Protein AF-A0A382X288-F1 (afdb_monomer_lite)

Structure (mmCIF, N/CA/C/O backbone):
data_AF-A0A382X288-F1
#
_entry.id   AF-A0A382X288-F1
#
loop_
_atom_site.group_PDB
_atom_site.id
_atom_site.type_symbol
_atom_site.label_atom_id
_atom_site.label_alt_id
_atom_site.label_comp_id
_atom_site.label_asym_id
_atom_site.label_entity_id
_atom_site.label_seq_id
_atom_site.pdbx_PDB_ins_code
_atom_site.Cartn_x
_atom_site.Cartn_y
_atom_site.Cartn_z
_atom_site.occupancy
_atom_site.B_iso_or_equiv
_atom_site.auth_seq_id
_atom_site.auth_comp_id
_atom_site.auth_asym_id
_atom_site.auth_atom_id
_atom_site.pdbx_PDB_model_num
ATOM 1 N N . MET A 1 1 ? -26.671 -21.835 18.680 1.00 42.16 1 MET A N 1
ATOM 2 C CA . MET A 1 1 ? -25.552 -22.248 19.553 1.00 42.16 1 MET A CA 1
ATOM 3 C C . MET A 1 1 ? -25.358 -23.748 19.371 1.00 42.16 1 MET A C 1
ATOM 5 O O . MET A 1 1 ? -26.295 -24.490 19.627 1.00 42.16 1 MET A O 1
ATOM 9 N N . LYS A 1 2 ? -24.226 -24.176 18.801 1.00 49.91 2 LYS A N 1
ATOM 10 C CA . LYS A 1 2 ? -23.866 -25.589 18.573 1.00 49.91 2 LYS A CA 1
ATOM 11 C C . LYS A 1 2 ? -22.720 -25.941 19.537 1.00 49.91 2 LYS A C 1
ATOM 13 O O . LYS A 1 2 ? -21.865 -25.075 19.727 1.00 49.91 2 LYS A O 1
ATOM 18 N N . PRO A 1 3 ? -22.694 -27.130 20.161 1.00 57.94 3 PRO A N 1
ATOM 19 C CA . PRO A 1 3 ? -21.664 -27.465 21.137 1.00 57.94 3 PRO A CA 1
ATOM 20 C C . PRO A 1 3 ? -20.317 -27.752 20.460 1.00 57.94 3 PRO A C 1
ATOM 22 O O . PRO A 1 3 ? -20.244 -28.460 19.456 1.00 57.94 3 PRO A O 1
ATOM 25 N N . PHE A 1 4 ? -19.262 -27.175 21.035 1.00 48.25 4 PHE A N 1
ATOM 26 C CA . PHE A 1 4 ? -17.863 -27.400 20.688 1.00 48.25 4 PHE A CA 1
ATOM 27 C C . PHE A 1 4 ? -17.468 -28.861 20.955 1.00 48.25 4 PHE A C 1
ATOM 29 O O . PHE A 1 4 ? -17.723 -29.390 22.037 1.00 48.25 4 PHE A O 1
ATOM 36 N N . SER A 1 5 ? -16.840 -29.509 19.970 1.00 52.38 5 SER A N 1
ATOM 37 C CA . SER A 1 5 ? -16.312 -30.870 20.095 1.00 52.38 5 SER A CA 1
ATOM 38 C C . SER A 1 5 ? -14.993 -30.854 20.866 1.00 52.38 5 SER A C 1
ATOM 40 O O . SER A 1 5 ? -13.996 -30.291 20.417 1.00 52.38 5 SER A O 1
ATOM 42 N N . LEU A 1 6 ? -15.012 -31.495 22.031 1.00 55.97 6 LEU A N 1
ATOM 43 C CA . LEU A 1 6 ? -13.899 -31.709 22.946 1.00 55.97 6 LEU A CA 1
ATOM 44 C C . LEU A 1 6 ? -12.952 -32.773 22.354 1.00 55.97 6 LEU A C 1
ATOM 46 O O . LEU A 1 6 ? -13.118 -33.962 22.596 1.00 55.97 6 LEU A O 1
ATOM 50 N N . SER A 1 7 ? -11.993 -32.365 21.523 1.00 51.78 7 SER A N 1
ATOM 51 C CA . SER A 1 7 ? -10.945 -33.258 21.003 1.00 51.78 7 SER A CA 1
ATOM 52 C C . SER A 1 7 ? -9.570 -32.662 21.277 1.00 51.78 7 SER A C 1
ATOM 54 O O . SER A 1 7 ? -8.870 -32.200 20.381 1.00 51.78 7 SER A O 1
ATOM 56 N N . VAL A 1 8 ? -9.208 -32.663 22.555 1.00 50.38 8 VAL A N 1
ATOM 57 C CA . VAL A 1 8 ? -7.856 -32.432 23.067 1.00 50.38 8 VAL A CA 1
ATOM 58 C C . VAL A 1 8 ? -7.539 -33.632 23.972 1.00 50.38 8 VAL A C 1
ATOM 60 O O . VAL A 1 8 ? -8.404 -34.044 24.740 1.00 50.38 8 VAL A O 1
ATOM 63 N N . CYS A 1 9 ? -6.318 -34.175 23.855 1.00 47.41 9 CYS A N 1
ATOM 64 C CA . CYS A 1 9 ? -5.654 -35.136 24.766 1.00 47.41 9 CYS A CA 1
ATOM 65 C C . CYS A 1 9 ? -5.641 -36.660 24.482 1.00 47.41 9 CYS A C 1
ATOM 67 O O . CYS A 1 9 ? -5.832 -37.416 25.427 1.00 47.41 9 CYS A O 1
ATOM 69 N N . LEU A 1 10 ? -5.264 -37.181 23.299 1.00 51.19 10 LEU A N 1
ATOM 70 C CA . LEU A 1 10 ? -4.876 -38.619 23.266 1.00 51.19 10 LEU A CA 1
ATOM 71 C C . LEU A 1 10 ? -3.741 -39.072 22.330 1.00 51.19 10 LEU A C 1
ATOM 73 O O . LEU A 1 10 ? -3.741 -40.217 21.901 1.00 51.19 10 LEU A O 1
ATOM 77 N N . PHE A 1 11 ? -2.718 -38.258 22.056 1.00 46.22 11 PHE A N 1
ATOM 78 C CA . PHE A 1 11 ? -1.564 -38.745 21.265 1.00 46.22 11 PHE A CA 1
ATOM 79 C C . PHE A 1 11 ? -0.177 -38.480 21.874 1.00 46.22 11 PHE A C 1
ATOM 81 O O . PHE A 1 11 ? 0.802 -38.399 21.143 1.00 46.22 11 PHE A O 1
ATOM 88 N N . LEU A 1 12 ? -0.052 -38.378 23.205 1.00 53.22 12 LEU A N 1
ATOM 89 C CA . LEU A 1 12 ? 1.242 -38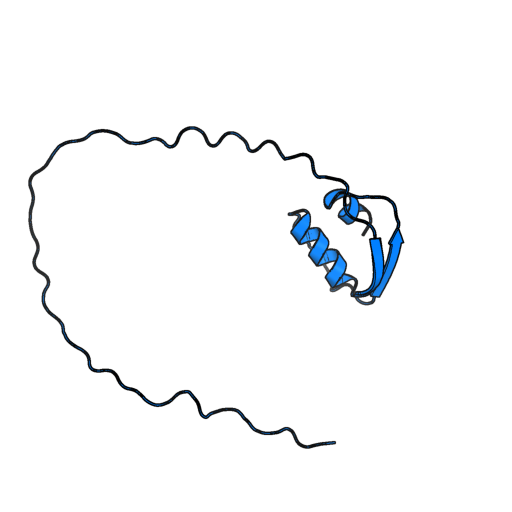.095 23.861 1.00 53.22 12 LEU A CA 1
ATOM 90 C C . LEU A 1 12 ? 1.699 -39.096 24.936 1.00 53.22 12 LEU A C 1
ATOM 92 O O . LEU A 1 12 ? 2.488 -38.730 25.798 1.00 53.22 12 LEU A O 1
ATOM 96 N N . LEU A 1 13 ? 1.274 -40.362 24.900 1.00 51.53 13 LEU A N 1
ATOM 97 C CA . LEU A 1 13 ? 1.790 -41.369 25.840 1.00 51.53 13 LEU A CA 1
ATOM 98 C C . LEU A 1 13 ? 1.819 -42.771 25.223 1.00 51.53 13 LEU A C 1
ATOM 100 O O . LEU A 1 13 ? 0.788 -43.433 25.212 1.00 51.53 13 LEU A O 1
ATOM 104 N N . LEU A 1 14 ? 2.986 -43.208 24.736 1.00 47.72 14 LEU A N 1
ATOM 105 C CA . LEU A 1 14 ? 3.619 -44.523 24.984 1.00 47.72 14 LEU A CA 1
ATOM 106 C C . LEU A 1 14 ? 4.705 -44.804 23.932 1.00 47.72 14 LEU A C 1
ATOM 108 O O . LEU A 1 14 ? 4.562 -44.397 22.785 1.00 47.72 14 LEU A O 1
ATOM 112 N N . ASN A 1 15 ? 5.725 -45.574 24.334 1.00 46.41 15 ASN A N 1
ATOM 113 C CA . ASN A 1 15 ? 7.013 -45.891 23.681 1.00 46.41 15 ASN A CA 1
ATOM 114 C C . ASN A 1 15 ? 8.102 -44.851 24.034 1.00 46.41 15 ASN A C 1
ATOM 116 O O . ASN A 1 15 ? 8.168 -43.798 23.420 1.00 46.41 15 ASN A O 1
ATOM 120 N N . GLY A 1 16 ? 8.966 -44.999 25.043 1.00 46.03 16 GLY A N 1
ATOM 121 C CA . GLY A 1 16 ? 9.487 -46.194 25.713 1.00 46.03 16 GLY A CA 1
ATOM 122 C C . GLY A 1 16 ? 11.007 -46.269 25.495 1.00 46.03 16 GLY A C 1
ATOM 123 O O . GLY A 1 16 ? 11.448 -46.969 24.593 1.00 46.03 16 GLY A O 1
ATOM 124 N N . LEU A 1 17 ? 11.789 -45.513 26.279 1.00 52.56 17 LEU A N 1
ATOM 125 C CA . LEU A 1 17 ? 13.259 -45.612 26.356 1.00 52.56 17 LEU A CA 1
ATOM 126 C C . LEU A 1 17 ? 13.679 -46.876 27.131 1.00 52.56 17 LEU A C 1
ATOM 128 O O . LEU A 1 17 ? 12.984 -47.263 28.074 1.00 52.56 17 LEU A O 1
ATOM 132 N N . PRO A 1 18 ? 14.870 -47.425 26.838 1.00 49.88 18 PRO A N 1
ATOM 133 C CA . PRO A 1 18 ? 15.839 -47.572 27.922 1.00 49.88 18 PRO A CA 1
ATOM 134 C C . PRO A 1 18 ? 17.188 -46.90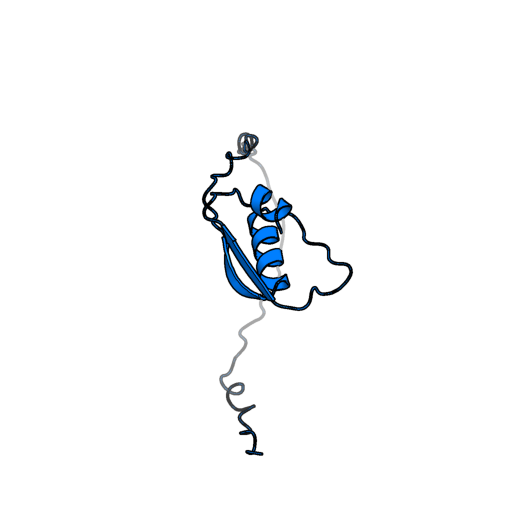2 27.627 1.00 49.88 18 PRO A C 1
ATOM 136 O O . PRO A 1 18 ? 17.656 -46.818 26.494 1.00 49.88 18 PRO A O 1
ATOM 139 N N . LEU A 1 19 ? 17.763 -46.405 28.720 1.00 49.78 19 LEU A N 1
ATOM 140 C CA . LEU A 1 19 ? 19.071 -45.786 28.868 1.00 49.78 19 LEU A CA 1
ATOM 141 C C . LEU A 1 19 ? 20.170 -46.862 28.873 1.00 49.78 19 LEU A C 1
ATOM 143 O O . LEU A 1 19 ? 20.191 -47.694 29.772 1.00 49.78 19 LEU A O 1
ATOM 147 N N . ASP A 1 20 ? 21.114 -46.758 27.945 1.00 41.66 20 ASP A N 1
ATOM 148 C CA . ASP A 1 20 ? 22.470 -47.321 28.007 1.00 41.66 20 ASP A CA 1
ATOM 149 C C . ASP A 1 20 ? 23.399 -46.170 27.585 1.00 41.66 20 ASP A C 1
ATOM 151 O O . ASP A 1 20 ? 23.149 -45.524 26.573 1.00 41.66 20 ASP A O 1
ATOM 155 N N . GLY A 1 21 ? 24.458 -45.769 28.273 1.00 39.72 21 GLY A N 1
ATOM 156 C CA . GLY A 1 21 ? 25.053 -46.161 29.537 1.00 39.72 21 GLY A CA 1
ATOM 157 C C . GLY A 1 21 ? 26.166 -45.139 29.819 1.00 39.72 21 GLY A C 1
ATOM 158 O O . GLY A 1 21 ? 26.785 -44.610 28.895 1.00 39.72 21 GLY A O 1
ATOM 159 N N . PHE A 1 22 ? 26.391 -44.809 31.090 1.00 41.66 22 PHE A N 1
ATOM 160 C CA . PHE A 1 22 ? 27.547 -44.018 31.515 1.00 41.66 22 PHE A CA 1
ATOM 161 C C . PHE A 1 22 ? 28.816 -44.881 31.471 1.00 41.66 22 PHE A C 1
ATOM 163 O O . PHE A 1 22 ? 28.895 -45.881 32.178 1.00 41.66 22 PHE A O 1
ATOM 170 N N . ALA A 1 23 ? 29.820 -44.449 30.711 1.00 42.69 23 ALA A N 1
ATOM 171 C CA . ALA A 1 23 ? 31.245 -44.742 30.900 1.00 42.69 23 ALA A CA 1
ATOM 172 C C . ALA A 1 23 ? 32.022 -43.760 30.004 1.00 42.69 23 ALA A C 1
ATOM 174 O O . ALA A 1 23 ? 31.632 -43.556 28.864 1.00 42.69 23 ALA A O 1
ATOM 175 N N . GLN A 1 24 ? 33.119 -43.108 30.353 1.00 37.22 24 GLN A N 1
ATOM 176 C CA . GLN A 1 24 ? 33.886 -42.896 31.572 1.00 37.22 24 GLN A CA 1
ATOM 177 C C . GLN A 1 24 ? 34.856 -41.767 31.165 1.00 37.22 24 GLN A C 1
ATOM 179 O O . GLN A 1 24 ? 35.427 -41.824 30.075 1.00 37.22 24 GLN A O 1
ATOM 184 N N . SER A 1 25 ? 34.996 -40.716 31.973 1.00 44.00 25 SER A N 1
ATOM 185 C CA . SER A 1 25 ? 36.002 -39.676 31.733 1.00 44.00 25 SER A CA 1
ATOM 186 C C . SER A 1 25 ? 37.394 -40.248 31.980 1.00 44.00 25 SER A C 1
ATOM 188 O O . SER A 1 25 ? 37.650 -40.717 33.085 1.00 44.00 25 SER A O 1
ATOM 190 N N . ASP A 1 26 ? 38.291 -40.157 30.999 1.00 41.59 26 ASP A N 1
ATOM 191 C CA . ASP A 1 26 ? 39.734 -40.194 31.246 1.00 41.59 26 ASP A CA 1
ATOM 192 C C . ASP A 1 26 ? 40.490 -39.388 30.169 1.00 41.59 26 ASP A C 1
ATOM 194 O O . ASP A 1 26 ? 40.430 -39.663 28.971 1.00 41.59 26 ASP A O 1
ATOM 198 N N . THR A 1 27 ? 41.186 -38.357 30.629 1.00 44.00 27 THR A N 1
ATOM 199 C CA . THR A 1 27 ? 42.219 -37.531 29.970 1.00 44.00 27 THR A CA 1
ATOM 200 C C . THR A 1 27 ? 43.340 -37.418 31.024 1.00 44.00 27 THR A C 1
ATOM 202 O O . THR A 1 27 ? 42.961 -37.446 32.199 1.00 44.00 27 THR A O 1
ATOM 205 N N . PRO A 1 28 ? 44.658 -37.178 30.750 1.00 54.81 28 PRO A N 1
ATOM 206 C CA . PRO A 1 28 ? 45.321 -36.553 29.570 1.00 54.81 28 PRO A CA 1
ATOM 207 C C . PRO A 1 28 ? 46.789 -37.113 29.344 1.00 54.81 28 PRO A C 1
ATOM 209 O O . PRO A 1 28 ? 46.995 -38.264 29.726 1.00 54.81 28 PRO A O 1
ATOM 212 N N . PRO A 1 29 ? 47.869 -36.417 28.855 1.00 55.53 29 PRO A N 1
ATOM 213 C CA . PRO A 1 29 ? 48.068 -35.140 28.133 1.00 55.53 29 PRO A CA 1
ATOM 214 C C . PRO A 1 29 ? 49.089 -35.287 26.918 1.00 55.53 29 PRO A C 1
ATOM 216 O O . PRO A 1 29 ? 49.116 -36.360 26.322 1.00 55.53 29 PRO A O 1
ATOM 219 N N . PRO A 1 30 ? 49.886 -34.280 26.446 1.00 57.12 30 PRO A N 1
ATOM 220 C CA . PRO A 1 30 ? 49.934 -33.871 25.024 1.00 57.12 30 PRO A CA 1
ATOM 221 C C . PRO A 1 30 ? 51.337 -33.950 24.355 1.00 57.12 30 PRO A C 1
ATOM 223 O O . PRO A 1 30 ? 52.351 -34.042 25.037 1.00 57.12 30 PRO A O 1
ATOM 226 N N . THR A 1 31 ? 51.451 -33.797 23.024 1.00 35.84 31 THR A N 1
ATOM 227 C CA . THR A 1 31 ? 52.663 -33.226 22.370 1.00 35.84 31 THR A CA 1
ATOM 228 C C . THR A 1 31 ? 52.320 -32.613 20.981 1.00 35.84 31 THR A C 1
ATOM 230 O O . THR A 1 31 ? 51.665 -33.292 20.193 1.00 35.84 31 THR A O 1
ATOM 233 N N . PRO A 1 32 ? 52.720 -31.352 20.676 1.00 56.25 32 PRO A N 1
ATOM 234 C CA . PRO A 1 32 ? 52.462 -30.599 19.420 1.00 56.25 32 PRO A CA 1
ATOM 235 C C . PRO A 1 32 ? 53.684 -30.671 18.453 1.00 56.25 32 PRO A C 1
ATOM 237 O O . PRO A 1 32 ? 54.602 -31.428 18.770 1.00 56.25 32 PRO A O 1
ATOM 240 N N . PRO A 1 33 ? 53.859 -29.857 17.373 1.00 50.16 33 PRO A N 1
ATOM 241 C CA . PRO A 1 33 ? 52.957 -29.040 16.527 1.00 50.16 33 PRO A CA 1
ATOM 242 C C . PRO A 1 33 ? 53.165 -29.249 14.994 1.00 50.16 33 PRO A C 1
ATOM 244 O O . PRO A 1 33 ? 54.246 -29.621 14.541 1.00 50.16 33 PRO A O 1
ATOM 247 N N . LYS A 1 34 ? 52.190 -28.841 14.165 1.00 48.41 34 LYS A N 1
ATOM 248 C CA . LYS A 1 34 ? 52.489 -28.146 12.894 1.00 48.41 34 LYS A CA 1
ATOM 249 C C . LYS A 1 34 ? 51.361 -27.169 12.547 1.00 48.41 34 LYS A C 1
ATOM 251 O O . LYS A 1 34 ? 50.274 -27.580 12.154 1.00 48.41 34 LYS A O 1
ATOM 256 N N . GLU A 1 35 ? 51.644 -25.883 12.752 1.00 47.19 35 GLU A N 1
ATOM 257 C CA . GLU A 1 35 ? 50.985 -24.767 12.071 1.00 47.19 35 GLU A CA 1
ATOM 258 C C . GLU A 1 35 ? 51.071 -24.979 10.556 1.00 47.19 35 GLU A C 1
ATOM 260 O O . GLU A 1 35 ? 52.144 -25.333 10.080 1.00 47.19 35 GLU A O 1
ATOM 265 N N . GLU A 1 36 ? 49.990 -24.740 9.809 1.00 41.00 36 GLU A N 1
ATOM 266 C CA . GLU A 1 36 ? 50.022 -23.809 8.671 1.00 41.00 36 GLU A CA 1
ATOM 267 C C . GLU A 1 36 ? 48.608 -23.580 8.115 1.00 41.00 36 GLU A C 1
ATOM 269 O O . GLU A 1 36 ? 47.893 -24.526 7.793 1.00 41.00 36 GLU A O 1
ATOM 274 N N . GLY A 1 37 ? 48.248 -22.309 7.935 1.00 35.12 37 GLY A N 1
ATOM 275 C CA . GLY A 1 37 ? 47.335 -21.903 6.869 1.00 35.12 37 GLY A CA 1
ATOM 276 C C . GLY A 1 37 ? 45.859 -21.796 7.231 1.00 35.12 37 GLY A C 1
ATOM 277 O O . GLY A 1 37 ? 45.051 -22.659 6.904 1.00 35.12 37 GLY A O 1
ATOM 278 N N . ALA A 1 38 ? 45.480 -20.646 7.783 1.00 51.62 38 ALA A N 1
ATOM 279 C CA . ALA A 1 38 ? 44.149 -20.100 7.560 1.00 51.62 38 ALA A CA 1
ATOM 280 C C . ALA A 1 38 ? 43.839 -20.039 6.049 1.00 51.62 38 ALA A C 1
ATOM 282 O O . ALA A 1 38 ? 44.660 -19.513 5.296 1.00 51.62 38 ALA A O 1
ATOM 283 N N . PRO A 1 39 ? 42.636 -20.411 5.587 1.00 45.62 39 PRO A N 1
ATOM 284 C CA . PRO A 1 39 ? 41.988 -19.644 4.553 1.00 45.62 39 PRO A CA 1
ATOM 285 C C . PRO A 1 39 ? 41.264 -18.508 5.272 1.00 45.62 39 PRO A C 1
ATOM 287 O O . PRO A 1 39 ? 40.145 -18.654 5.766 1.00 45.62 39 PRO A O 1
ATOM 290 N N . VAL A 1 40 ? 41.942 -17.363 5.347 1.00 49.62 40 VAL A N 1
ATOM 291 C CA . VAL A 1 40 ? 41.254 -16.073 5.355 1.00 49.62 40 VAL A CA 1
ATOM 292 C C . VAL A 1 40 ? 40.287 -16.145 4.180 1.00 49.62 40 VAL A C 1
ATOM 294 O O . VAL A 1 40 ? 40.718 -16.221 3.029 1.00 49.62 40 VAL A O 1
ATOM 297 N N . GLN A 1 41 ? 38.991 -16.259 4.473 1.00 58.78 41 GLN A N 1
ATOM 298 C CA . GLN A 1 41 ? 37.976 -16.179 3.435 1.00 58.78 41 GLN A CA 1
ATOM 299 C C . GLN A 1 41 ? 38.179 -14.825 2.747 1.00 58.78 41 GLN A C 1
ATOM 301 O O . GLN A 1 41 ? 38.205 -13.805 3.440 1.00 58.78 41 GLN A O 1
ATOM 306 N N . PRO A 1 42 ? 38.425 -14.816 1.428 1.00 55.06 42 PRO A N 1
ATOM 307 C CA . PRO A 1 42 ? 38.692 -13.591 0.706 1.00 55.06 42 PRO A CA 1
ATOM 308 C C . PRO A 1 42 ? 37.453 -12.711 0.796 1.00 55.06 42 PRO A C 1
ATOM 310 O O . PRO A 1 42 ? 36.349 -13.179 0.524 1.00 55.06 42 PRO A O 1
ATOM 313 N N . ASP A 1 43 ? 37.683 -11.472 1.222 1.00 50.28 43 ASP A N 1
ATOM 314 C CA . ASP A 1 43 ? 36.866 -10.290 0.991 1.00 50.28 43 ASP A CA 1
ATOM 315 C C . ASP A 1 43 ? 35.386 -10.580 0.722 1.00 50.28 43 ASP A C 1
ATOM 317 O O . ASP A 1 43 ? 34.979 -10.863 -0.412 1.00 50.28 43 ASP A O 1
ATOM 321 N N . ALA A 1 44 ? 34.556 -10.419 1.756 1.00 61.44 44 ALA A N 1
ATOM 322 C CA . ALA A 1 44 ? 33.165 -10.060 1.541 1.00 61.44 44 ALA A CA 1
ATOM 323 C C . ALA A 1 44 ? 33.170 -8.750 0.742 1.00 61.44 44 ALA A C 1
ATOM 325 O O . ALA A 1 44 ? 33.256 -7.656 1.301 1.00 61.44 44 ALA A O 1
ATOM 326 N N . LYS A 1 45 ? 33.161 -8.872 -0.591 1.00 61.06 45 LYS A N 1
ATOM 327 C CA . LYS A 1 45 ? 32.924 -7.752 -1.490 1.00 61.06 45 LYS A CA 1
ATOM 328 C C . LYS A 1 45 ? 31.667 -7.058 -0.975 1.00 61.06 45 LYS A C 1
ATOM 330 O O . LYS A 1 45 ? 30.696 -7.765 -0.687 1.00 61.06 45 LYS A O 1
ATOM 335 N N . PRO A 1 46 ? 31.666 -5.721 -0.855 1.00 60.12 46 PRO A N 1
ATOM 336 C CA . PRO A 1 46 ? 30.437 -4.995 -0.607 1.00 60.12 46 PRO A CA 1
ATOM 337 C C . PRO A 1 46 ? 29.397 -5.511 -1.599 1.00 60.12 46 PRO A C 1
ATOM 339 O O . PRO A 1 46 ? 29.632 -5.488 -2.810 1.00 60.12 46 PRO A O 1
ATOM 342 N N . VAL A 1 47 ? 28.302 -6.071 -1.085 1.00 61.75 47 VAL A N 1
ATOM 343 C CA . VAL A 1 47 ? 27.133 -6.357 -1.908 1.00 61.75 47 VAL A CA 1
ATOM 344 C C . VAL A 1 47 ? 26.649 -4.982 -2.332 1.00 61.75 47 VAL A C 1
ATOM 346 O O . VAL A 1 47 ? 26.026 -4.270 -1.550 1.00 61.75 47 VAL A O 1
ATOM 349 N N . GLU A 1 48 ? 27.046 -4.553 -3.530 1.00 63.72 48 GLU A N 1
ATOM 350 C CA . GLU A 1 48 ? 26.431 -3.386 -4.141 1.00 63.72 48 GLU A CA 1
ATOM 351 C C . GLU A 1 48 ? 24.926 -3.658 -4.165 1.00 63.72 48 GLU A C 1
ATOM 353 O O . GLU A 1 48 ? 24.525 -4.749 -4.592 1.00 63.72 48 GLU A O 1
ATOM 358 N N . PRO A 1 49 ? 24.095 -2.729 -3.662 1.00 65.06 49 PRO A N 1
ATOM 359 C CA . PRO A 1 49 ? 22.662 -2.942 -3.627 1.00 65.06 49 PRO A CA 1
ATOM 360 C C . PRO A 1 49 ? 22.205 -3.202 -5.058 1.00 65.06 49 PRO A C 1
ATOM 362 O O . PRO A 1 49 ? 22.329 -2.348 -5.942 1.00 65.06 49 PRO A O 1
ATOM 365 N N . ALA A 1 50 ? 21.738 -4.426 -5.307 1.00 68.62 50 ALA A N 1
ATOM 366 C CA . ALA A 1 50 ? 21.167 -4.782 -6.587 1.00 68.62 50 ALA A CA 1
ATOM 367 C C . ALA A 1 50 ? 19.995 -3.830 -6.813 1.00 68.62 50 ALA A C 1
ATOM 369 O O . ALA A 1 50 ? 19.045 -3.832 -6.037 1.00 68.62 50 ALA A O 1
ATOM 370 N N . LYS A 1 51 ? 20.091 -2.987 -7.846 1.00 72.88 51 LYS A N 1
ATOM 371 C CA . LYS A 1 51 ? 19.053 -2.005 -8.161 1.00 72.88 51 LYS A CA 1
ATOM 372 C C . LYS A 1 51 ? 17.694 -2.706 -8.203 1.00 72.88 51 LYS A C 1
ATOM 374 O O . LYS A 1 51 ? 17.482 -3.581 -9.050 1.00 72.88 51 LYS A O 1
ATOM 379 N N . GLU A 1 52 ? 16.804 -2.333 -7.287 1.00 83.00 52 GLU A N 1
ATOM 380 C CA . GLU A 1 52 ? 15.490 -2.956 -7.180 1.00 83.00 52 GLU A CA 1
ATOM 381 C C . GLU A 1 52 ? 14.706 -2.776 -8.484 1.00 83.00 52 GLU A C 1
ATOM 383 O O . GLU A 1 52 ? 14.723 -1.720 -9.125 1.00 83.00 52 GLU A O 1
ATOM 388 N N . LYS A 1 53 ? 14.038 -3.846 -8.918 1.00 91.31 53 LYS A N 1
ATOM 389 C CA . LYS A 1 53 ? 13.237 -3.833 -10.144 1.00 91.31 53 LYS A CA 1
ATOM 390 C C . LYS A 1 53 ? 11.850 -3.284 -9.825 1.00 91.31 53 LYS A C 1
ATOM 392 O O . LYS A 1 53 ? 11.204 -3.776 -8.910 1.00 91.31 53 LYS A O 1
ATOM 397 N N . ARG A 1 54 ? 11.360 -2.343 -10.640 1.00 95.56 54 ARG A N 1
ATOM 398 C CA . ARG A 1 54 ? 9.969 -1.863 -10.578 1.00 95.56 54 ARG A CA 1
ATOM 399 C C . ARG A 1 54 ? 9.022 -2.935 -11.134 1.00 95.56 54 ARG A C 1
ATOM 401 O O . ARG A 1 54 ? 8.807 -3.004 -12.344 1.00 95.56 54 ARG A O 1
ATOM 408 N N . ASN A 1 55 ? 8.532 -3.833 -10.284 1.00 94.75 55 ASN A N 1
ATOM 409 C CA . ASN A 1 55 ? 7.693 -4.976 -10.671 1.00 94.75 55 ASN A CA 1
ATOM 410 C C . ASN A 1 55 ? 6.419 -5.133 -9.822 1.00 94.75 55 ASN A C 1
ATOM 412 O O . ASN A 1 55 ? 5.671 -6.090 -10.030 1.00 94.75 55 ASN A O 1
ATOM 416 N N . ILE A 1 56 ? 6.159 -4.205 -8.907 1.00 95.62 56 ILE A N 1
ATOM 417 C CA . ILE A 1 56 ? 4.969 -4.190 -8.057 1.00 95.62 56 ILE A CA 1
ATOM 418 C C . ILE A 1 56 ? 3.878 -3.369 -8.728 1.00 95.62 56 ILE A C 1
ATOM 420 O O . ILE A 1 56 ? 4.155 -2.296 -9.240 1.00 95.62 56 ILE A O 1
ATOM 424 N N . ARG A 1 57 ? 2.638 -3.861 -8.722 1.00 97.31 57 ARG A N 1
ATOM 425 C CA . ARG A 1 57 ? 1.454 -3.103 -9.152 1.00 97.31 57 ARG A CA 1
ATOM 426 C C . ARG A 1 57 ? 0.376 -3.244 -8.096 1.00 97.31 57 ARG A C 1
ATOM 428 O O . ARG A 1 57 ? 0.141 -4.359 -7.620 1.00 97.31 57 ARG A O 1
ATOM 435 N N . PHE A 1 58 ? -0.276 -2.145 -7.751 1.00 97.69 58 PHE A N 1
ATOM 436 C CA . PHE A 1 58 ? -1.295 -2.140 -6.714 1.00 97.69 58 PHE A CA 1
ATOM 437 C C . PHE A 1 58 ? -2.622 -2.655 -7.260 1.00 97.69 58 PHE A C 1
ATOM 439 O O . PHE A 1 58 ? -3.159 -2.143 -8.237 1.00 97.69 58 PHE A O 1
ATOM 446 N N . GLN A 1 59 ? -3.133 -3.714 -6.638 1.00 97.12 59 GLN A N 1
ATOM 447 C CA . GLN A 1 59 ? -4.397 -4.362 -6.988 1.00 97.12 59 GLN A CA 1
ATOM 448 C C . GLN A 1 59 ? -5.065 -4.844 -5.700 1.00 97.12 59 GLN A C 1
ATOM 450 O O . GLN A 1 59 ? -5.214 -6.043 -5.467 1.00 97.12 59 GLN A O 1
ATOM 455 N N . PHE A 1 60 ? -5.372 -3.907 -4.809 1.00 97.62 60 PHE A N 1
ATOM 456 C CA . PHE A 1 60 ? -5.995 -4.208 -3.529 1.00 97.62 60 PHE A CA 1
ATOM 457 C C . PHE A 1 60 ? -7.493 -3.987 -3.605 1.00 97.62 60 PHE A C 1
ATOM 459 O O . PHE A 1 60 ? -7.955 -2.916 -3.990 1.00 97.62 60 PHE A O 1
ATOM 466 N N . GLU A 1 61 ? -8.238 -4.992 -3.165 1.00 98.00 61 GLU A N 1
ATOM 467 C CA . GLU A 1 61 ? -9.680 -4.927 -2.996 1.00 98.00 61 GLU A CA 1
ATOM 468 C C . GLU A 1 61 ? -10.021 -5.456 -1.604 1.00 98.00 61 GLU A C 1
ATOM 470 O O . GLU A 1 61 ? -9.938 -6.657 -1.352 1.00 98.00 61 GLU A O 1
ATOM 475 N N . GLY A 1 62 ? -10.344 -4.553 -0.675 1.00 98.00 62 GLY A N 1
ATOM 476 C CA . GLY A 1 62 ? -10.715 -4.933 0.689 1.00 98.00 62 GLY A CA 1
ATOM 477 C C . GLY A 1 62 ? -9.592 -5.602 1.496 1.00 98.00 62 GLY A C 1
ATOM 478 O O . GLY A 1 62 ? -9.881 -6.365 2.415 1.00 98.00 62 GLY A O 1
ATOM 479 N N . VAL A 1 63 ? -8.322 -5.341 1.175 1.00 98.00 63 VAL A N 1
ATOM 480 C CA . VAL A 1 63 ? -7.172 -5.935 1.881 1.00 98.00 63 VAL A CA 1
ATOM 481 C C . VAL A 1 63 ? -7.007 -5.250 3.237 1.00 98.00 63 VAL A C 1
ATOM 483 O O . VAL A 1 63 ? -6.997 -4.026 3.261 1.00 98.00 63 VAL A O 1
ATOM 486 N N . PRO A 1 64 ? -6.852 -5.951 4.372 1.00 97.88 64 PRO A N 1
ATOM 487 C CA . PRO A 1 64 ? -6.578 -5.285 5.646 1.00 97.88 64 PRO A CA 1
ATOM 488 C C . PRO A 1 64 ? -5.345 -4.37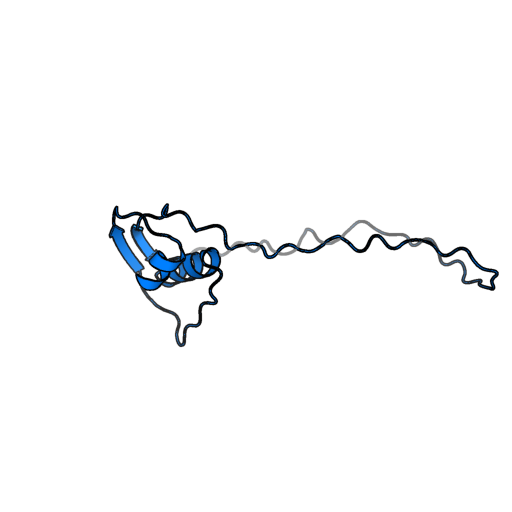5 5.543 1.00 97.88 64 PR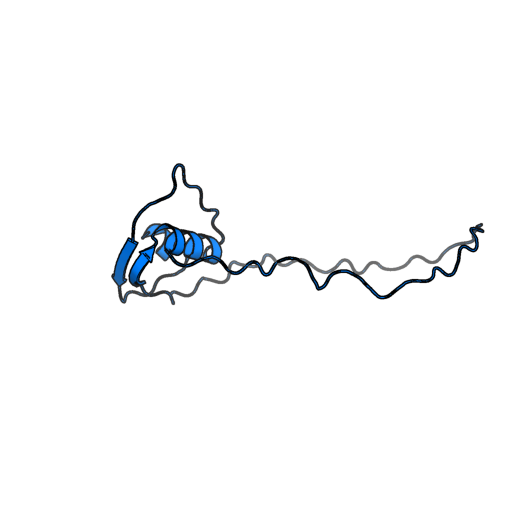O A C 1
ATOM 490 O O . PRO A 1 64 ? -4.303 -4.811 5.050 1.00 97.88 64 PRO A O 1
ATOM 493 N N . TYR A 1 65 ? -5.449 -3.114 5.986 1.00 96.06 65 TYR A N 1
ATOM 494 C CA . TYR A 1 65 ? -4.368 -2.131 5.786 1.00 96.06 65 TYR A CA 1
ATOM 495 C C . TYR A 1 65 ? -3.058 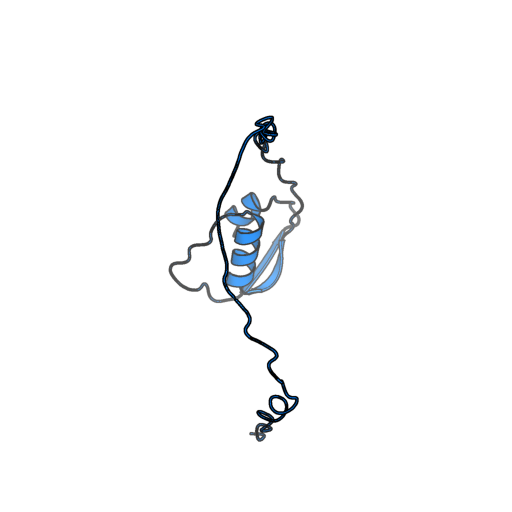-2.6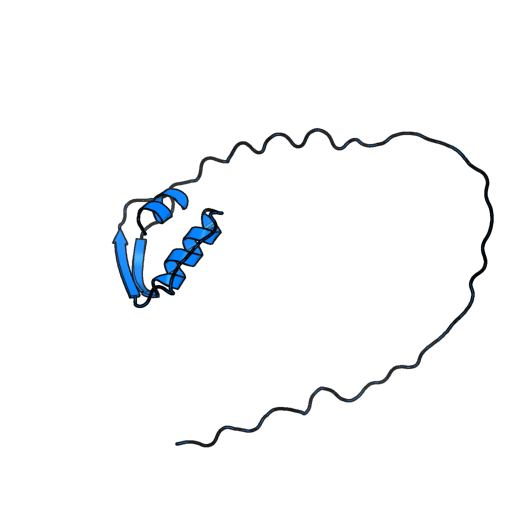42 6.398 1.00 96.06 65 TYR A C 1
ATOM 497 O O . TYR A 1 65 ? -2.035 -2.706 5.715 1.00 96.06 65 TYR A O 1
ATOM 505 N N . MET A 1 66 ? -3.103 -3.089 7.657 1.00 96.06 66 MET A N 1
ATOM 506 C CA . MET A 1 66 ? -1.922 -3.611 8.352 1.00 96.06 66 MET A CA 1
ATOM 507 C C . MET A 1 66 ? -1.234 -4.751 7.604 1.00 96.06 66 MET A C 1
ATOM 509 O O . MET A 1 66 ? -0.006 -4.779 7.559 1.00 96.06 66 MET A O 1
ATOM 513 N N . ASP A 1 67 ? -1.995 -5.648 6.975 1.00 96.12 67 ASP A N 1
ATOM 514 C CA . ASP A 1 67 ? -1.434 -6.784 6.242 1.00 96.12 67 ASP A CA 1
ATOM 515 C C . ASP A 1 67 ? -0.650 -6.315 5.010 1.00 96.12 67 ASP A C 1
ATOM 517 O O . ASP A 1 67 ? 0.444 -6.819 4.734 1.00 96.12 67 ASP A O 1
ATOM 521 N N . ALA A 1 68 ? -1.183 -5.326 4.282 1.00 95.81 68 ALA A N 1
ATOM 522 C CA . ALA A 1 68 ? -0.488 -4.722 3.151 1.00 95.81 68 ALA A CA 1
ATOM 523 C C . ALA A 1 68 ? 0.800 -4.031 3.624 1.00 95.81 68 ALA A C 1
ATOM 525 O O . ALA A 1 68 ? 1.887 -4.381 3.162 1.00 95.81 68 ALA A O 1
ATOM 526 N N . LEU A 1 69 ? 0.696 -3.119 4.593 1.00 95.81 69 LEU A N 1
ATOM 527 C CA . LEU A 1 69 ? 1.827 -2.322 5.074 1.00 95.81 69 LEU A CA 1
ATOM 528 C C . LEU A 1 69 ? 2.956 -3.204 5.635 1.00 95.81 69 LEU A C 1
ATOM 530 O O . LEU A 1 69 ? 4.123 -3.026 5.285 1.00 95.81 69 LEU A O 1
ATOM 534 N N . GLN A 1 70 ? 2.613 -4.219 6.432 1.00 96.00 70 GLN A N 1
ATOM 535 C CA . GLN A 1 70 ? 3.581 -5.173 6.970 1.00 96.00 70 GLN A CA 1
ATOM 536 C C . GLN A 1 70 ? 4.298 -5.951 5.862 1.00 96.00 70 GLN A C 1
ATOM 538 O O . GLN A 1 70 ? 5.511 -6.158 5.936 1.00 96.00 70 GLN A O 1
ATOM 543 N N . ARG A 1 71 ? 3.574 -6.383 4.823 1.00 95.75 71 ARG A N 1
ATOM 544 C CA . ARG A 1 71 ? 4.177 -7.127 3.714 1.00 95.75 71 ARG A CA 1
ATOM 545 C C . ARG A 1 71 ? 5.203 -6.281 2.969 1.00 95.75 71 ARG A C 1
ATOM 547 O O . ARG A 1 71 ? 6.286 -6.780 2.679 1.00 95.75 71 ARG A O 1
ATOM 554 N N . PHE A 1 72 ? 4.878 -5.031 2.659 1.00 95.94 72 PHE A N 1
ATOM 555 C CA . PHE A 1 72 ? 5.810 -4.146 1.963 1.00 95.94 72 PHE A CA 1
ATOM 556 C C . PHE A 1 72 ? 7.020 -3.792 2.822 1.00 95.94 72 PHE A C 1
ATOM 558 O O . PHE A 1 72 ? 8.134 -3.828 2.312 1.00 95.94 72 PHE A O 1
ATOM 565 N N . SER A 1 73 ? 6.831 -3.584 4.126 1.00 96.06 73 SER A N 1
ATOM 566 C CA . SER A 1 73 ? 7.931 -3.352 5.067 1.00 96.06 73 SER A CA 1
ATOM 567 C C . SER A 1 73 ? 8.933 -4.509 5.062 1.00 96.06 73 SER A C 1
ATOM 569 O O . SER A 1 73 ? 10.139 -4.285 4.962 1.00 96.06 73 SER A O 1
ATOM 571 N N . GLN A 1 74 ? 8.440 -5.751 5.097 1.00 95.94 74 GLN A N 1
ATOM 572 C CA . GLN A 1 74 ? 9.287 -6.943 5.045 1.00 95.94 74 GLN A CA 1
ATOM 573 C C . GLN A 1 74 ? 10.047 -7.057 3.722 1.00 95.94 74 GLN A C 1
ATOM 575 O O . GLN A 1 74 ? 11.233 -7.372 3.729 1.00 95.94 74 GLN A O 1
ATOM 580 N N . MET A 1 75 ? 9.375 -6.808 2.595 1.00 94.75 75 MET A N 1
ATOM 581 C CA . MET A 1 75 ? 9.992 -6.931 1.271 1.00 94.75 75 MET A CA 1
ATOM 582 C C . MET A 1 75 ? 10.977 -5.794 0.964 1.00 94.75 75 MET A C 1
ATOM 584 O O . MET A 1 75 ? 11.925 -6.024 0.225 1.00 94.75 75 MET A O 1
ATOM 588 N N . ALA A 1 76 ? 10.761 -4.602 1.527 1.00 94.12 76 ALA A N 1
ATOM 589 C CA . ALA A 1 76 ? 11.668 -3.458 1.429 1.00 94.12 76 ALA A CA 1
ATOM 590 C C . ALA A 1 76 ? 12.800 -3.498 2.472 1.00 94.12 76 ALA A C 1
ATOM 592 O O . ALA A 1 76 ? 13.595 -2.565 2.543 1.00 94.12 76 ALA A O 1
ATOM 593 N N . GLU A 1 77 ? 12.833 -4.520 3.336 1.00 94.50 77 GLU A N 1
ATOM 594 C CA . GLU A 1 77 ? 13.777 -4.633 4.457 1.00 94.50 77 GLU A CA 1
ATOM 595 C C . GLU A 1 77 ? 13.780 -3.396 5.385 1.00 94.50 77 GLU A C 1
ATOM 597 O O . GLU A 1 77 ? 14.778 -3.076 6.035 1.00 94.50 77 GLU A O 1
ATOM 602 N N . LYS A 1 78 ? 12.640 -2.695 5.489 1.00 93.12 78 LYS A N 1
ATOM 603 C CA . LYS A 1 78 ? 12.467 -1.515 6.349 1.00 93.12 78 LYS A CA 1
ATOM 604 C C . LYS A 1 78 ? 11.615 -1.880 7.562 1.00 93.12 78 LYS A C 1
ATOM 606 O O . LYS A 1 78 ? 10.499 -2.358 7.373 1.00 93.12 78 LYS A O 1
ATOM 611 N N . PRO A 1 79 ? 12.073 -1.657 8.806 1.00 94.19 79 PRO A N 1
ATOM 612 C CA . PRO A 1 79 ? 11.274 -1.967 9.986 1.00 94.19 79 PRO A CA 1
ATOM 613 C C . PRO A 1 79 ? 10.001 -1.113 10.026 1.00 94.19 79 PRO A C 1
ATOM 615 O O . PRO A 1 79 ? 10.064 0.109 9.906 1.00 94.19 79 PRO A O 1
ATOM 618 N N . LEU A 1 80 ? 8.852 -1.757 10.233 1.00 93.75 80 LEU A N 1
ATOM 619 C CA . LEU A 1 80 ? 7.577 -1.076 10.434 1.00 93.75 80 LEU A CA 1
ATOM 620 C C . LEU A 1 80 ? 7.395 -0.727 11.914 1.00 93.75 80 LEU A C 1
ATOM 622 O O . LEU A 1 80 ? 7.381 -1.612 12.770 1.00 93.75 80 LEU A O 1
ATOM 626 N N . ILE A 1 81 ? 7.224 0.561 12.206 1.00 93.25 81 ILE A N 1
ATOM 627 C CA . ILE A 1 81 ? 6.877 1.067 13.536 1.00 93.25 81 ILE A CA 1
ATOM 628 C C . ILE A 1 81 ? 5.491 1.698 13.440 1.00 93.25 81 ILE A C 1
ATOM 630 O O . ILE A 1 81 ? 5.287 2.629 12.667 1.00 93.25 81 ILE A O 1
ATOM 634 N N . THR A 1 82 ? 4.548 1.203 14.237 1.00 91.12 82 THR A N 1
ATOM 635 C CA . THR A 1 82 ? 3.185 1.741 14.325 1.00 91.12 82 THR A CA 1
ATOM 636 C C . THR A 1 82 ? 2.879 2.120 15.766 1.00 91.12 82 THR A C 1
ATOM 638 O O . THR A 1 82 ? 3.025 1.285 16.659 1.00 91.12 82 THR A O 1
ATOM 641 N N . GLU A 1 83 ? 2.430 3.351 16.006 1.00 90.25 83 GLU A N 1
ATOM 642 C CA . GLU A 1 83 ? 2.041 3.802 17.352 1.00 90.25 83 GLU A CA 1
ATOM 643 C C . GLU A 1 83 ? 0.737 3.147 17.828 1.00 90.25 83 GLU A C 1
ATOM 645 O O . GLU A 1 83 ? 0.573 2.851 19.011 1.00 90.25 83 GLU A O 1
ATOM 650 N N . VAL A 1 84 ? -0.173 2.879 16.890 1.00 91.50 84 VAL A N 1
ATOM 651 C CA . VAL A 1 84 ? -1.435 2.167 17.103 1.00 91.50 84 VAL A CA 1
ATOM 652 C C . VAL A 1 84 ? -1.670 1.186 15.951 1.00 91.50 84 VAL A C 1
ATOM 654 O O . VAL A 1 84 ? -1.195 1.442 14.842 1.00 91.50 84 VAL A O 1
ATOM 657 N N . PRO A 1 85 ? -2.394 0.074 16.167 1.00 87.69 85 PRO A N 1
ATOM 658 C CA . PRO A 1 85 ? -2.811 -0.793 15.069 1.00 87.69 85 PRO A CA 1
ATOM 659 C C . PRO A 1 85 ? -3.650 -0.004 14.057 1.00 87.69 85 PRO A C 1
ATOM 661 O O . PRO A 1 85 ? -4.619 0.650 14.443 1.00 87.69 85 PRO A O 1
ATOM 664 N N . LEU A 1 86 ? -3.294 -0.060 12.771 1.00 91.25 86 LEU A N 1
ATOM 665 C CA . LEU A 1 86 ? -4.122 0.536 11.722 1.00 91.25 86 LEU A CA 1
ATOM 666 C C . LEU A 1 86 ? -5.347 -0.356 11.487 1.00 91.25 86 LEU A C 1
ATOM 668 O O . LEU A 1 86 ? -5.226 -1.552 11.222 1.00 91.25 86 LEU A O 1
ATOM 672 N N . GLU A 1 87 ? -6.540 0.219 11.587 1.00 94.81 87 GLU A N 1
ATOM 673 C CA . GLU A 1 87 ? -7.794 -0.499 11.362 1.00 94.81 87 GLU A CA 1
ATOM 674 C C . GLU A 1 87 ? -8.337 -0.259 9.946 1.00 94.81 87 GLU A C 1
ATOM 676 O O . GLU A 1 87 ? -8.069 0.762 9.313 1.00 94.81 87 GLU A O 1
ATOM 681 N N . GLY A 1 88 ? -9.153 -1.198 9.460 1.00 96.62 88 GLY A N 1
ATOM 682 C CA . GLY A 1 88 ? -9.857 -1.085 8.183 1.00 96.62 88 GLY A CA 1
ATOM 683 C C . GLY A 1 88 ? -9.173 -1.788 7.011 1.00 96.62 88 GLY A C 1
ATOM 684 O O . GLY A 1 88 ? -8.231 -2.568 7.166 1.00 96.62 88 GLY A O 1
ATOM 685 N N . THR A 1 89 ? -9.708 -1.537 5.817 1.00 97.81 89 THR A N 1
ATOM 686 C CA . THR A 1 89 ? -9.299 -2.199 4.575 1.00 97.81 89 THR A CA 1
ATOM 687 C C . THR A 1 89 ? -8.878 -1.192 3.512 1.00 97.81 89 THR A C 1
ATOM 689 O O . THR A 1 89 ? -9.556 -0.191 3.294 1.00 97.81 89 THR A O 1
ATOM 692 N N . LEU A 1 90 ? -7.805 -1.511 2.805 1.00 96.69 90 LEU A N 1
ATOM 693 C CA . LEU A 1 90 ? -7.275 -0.826 1.646 1.00 96.69 90 LEU A CA 1
ATOM 694 C C . LEU A 1 90 ? -7.923 -1.359 0.360 1.00 96.69 90 LEU A C 1
ATOM 696 O O . LEU A 1 90 ? -7.866 -2.553 0.053 1.00 96.69 90 LEU A O 1
ATOM 700 N N . THR A 1 91 ? -8.495 -0.438 -0.412 1.00 97.50 91 THR A N 1
ATOM 701 C CA . THR A 1 91 ? -8.909 -0.664 -1.798 1.00 97.50 91 THR A CA 1
ATOM 702 C C . THR A 1 91 ? -8.197 0.367 -2.660 1.00 97.50 91 THR A C 1
ATOM 704 O O . THR A 1 91 ? -8.510 1.554 -2.591 1.00 97.50 91 THR A O 1
ATOM 707 N N . PHE A 1 92 ? -7.208 -0.077 -3.430 1.00 96.62 92 PHE A N 1
ATOM 708 C CA . PHE A 1 92 ? -6.356 0.785 -4.241 1.00 96.62 92 PHE A CA 1
ATOM 709 C C . PHE A 1 92 ? -5.861 0.022 -5.468 1.00 96.62 92 PHE A C 1
ATOM 711 O O . PHE A 1 92 ? -5.323 -1.083 -5.353 1.00 96.62 92 PHE A O 1
ATOM 718 N N . PHE A 1 93 ? -6.051 0.620 -6.642 1.00 97.88 93 PHE A N 1
ATOM 719 C CA . PHE A 1 93 ? -5.666 0.043 -7.921 1.00 97.88 93 PHE A CA 1
ATOM 720 C C . PHE A 1 93 ? -4.784 1.029 -8.666 1.00 97.88 93 PHE A C 1
ATOM 722 O O . PHE A 1 93 ? -5.237 2.114 -9.027 1.00 97.88 93 PHE A O 1
ATOM 729 N N . ASP A 1 94 ? -3.553 0.617 -8.933 1.00 97.75 94 ASP A N 1
ATOM 730 C CA . ASP A 1 94 ? -2.634 1.352 -9.781 1.00 97.75 94 ASP A CA 1
ATOM 731 C C . ASP A 1 94 ? -1.854 0.381 -10.665 1.00 97.75 94 ASP A C 1
ATOM 733 O O . ASP A 1 94 ? -1.305 -0.634 -10.223 1.00 97.75 94 ASP A O 1
ATOM 737 N N . SER A 1 95 ? -1.835 0.700 -11.953 1.00 96.19 95 SER A N 1
ATOM 738 C CA . SER A 1 95 ? -1.104 -0.063 -12.951 1.00 96.19 95 SER A CA 1
ATOM 739 C C . SER A 1 95 ? 0.351 0.378 -13.078 1.00 96.19 95 SER A C 1
ATOM 741 O O . SER A 1 95 ? 1.122 -0.348 -13.712 1.00 96.19 95 SER A O 1
ATOM 743 N N . GLU A 1 96 ? 0.744 1.522 -12.511 1.00 97.19 96 GLU A N 1
ATOM 744 C CA . GLU A 1 96 ? 2.135 1.957 -12.503 1.00 97.19 96 GLU A CA 1
ATOM 745 C C . GLU A 1 96 ? 3.009 0.914 -11.775 1.00 97.19 96 GLU A C 1
ATOM 747 O O . GLU A 1 96 ? 2.616 0.385 -10.733 1.00 97.19 96 GLU A O 1
ATOM 752 N N . PRO A 1 97 ? 4.160 0.519 -12.351 1.00 97.62 97 PRO A N 1
ATOM 753 C CA . PRO A 1 97 ? 5.079 -0.385 -11.678 1.00 97.62 97 PRO A CA 1
ATOM 754 C C . PRO A 1 97 ? 5.914 0.352 -10.618 1.00 97.62 97 PRO A C 1
ATOM 756 O O . PRO A 1 97 ? 6.529 1.365 -10.932 1.00 97.62 97 PRO A O 1
ATOM 759 N N . TYR A 1 98 ? 6.039 -0.215 -9.419 1.00 97.44 98 TYR A N 1
ATOM 760 C CA . TYR A 1 98 ? 6.826 0.319 -8.297 1.00 97.44 98 TYR A CA 1
ATOM 761 C C . TYR A 1 98 ? 7.937 -0.645 -7.859 1.00 97.44 98 TYR A C 1
ATOM 763 O O . TYR A 1 98 ? 7.839 -1.858 -8.091 1.00 97.44 98 TYR A O 1
ATOM 771 N N . THR A 1 99 ? 8.995 -0.124 -7.231 1.00 96.62 99 THR A N 1
ATOM 772 C CA . THR A 1 99 ? 9.862 -0.916 -6.334 1.00 96.62 99 THR A CA 1
ATOM 773 C C . THR A 1 99 ? 9.165 -1.165 -4.990 1.00 96.62 99 THR A C 1
ATOM 775 O O . THR A 1 99 ? 8.081 -0.631 -4.743 1.00 96.62 99 THR A O 1
ATOM 778 N N . TYR A 1 100 ? 9.756 -1.979 -4.108 1.00 95.56 100 TYR A N 1
ATOM 779 C CA . TYR A 1 100 ? 9.197 -2.166 -2.764 1.00 95.56 100 TYR A CA 1
ATOM 780 C C . TYR A 1 100 ? 9.352 -0.910 -1.904 1.00 95.56 100 TYR A C 1
ATOM 782 O O . TYR A 1 100 ? 8.441 -0.592 -1.144 1.00 95.56 100 TYR A O 1
ATOM 790 N N . GLU A 1 101 ? 10.456 -0.173 -2.057 1.00 94.38 101 GLU A N 1
ATOM 791 C CA . GLU A 1 101 ? 10.647 1.112 -1.377 1.00 94.38 101 GLU A CA 1
ATOM 792 C C . GLU A 1 101 ? 9.637 2.169 -1.837 1.00 94.38 101 GLU A C 1
ATOM 794 O O . GLU A 1 101 ? 8.967 2.768 -1.005 1.00 94.38 101 GLU A O 1
ATOM 799 N N . GLU A 1 102 ? 9.456 2.346 -3.150 1.00 96.00 102 GLU A N 1
ATOM 800 C CA . GLU A 1 102 ? 8.472 3.299 -3.685 1.00 96.00 102 GLU A CA 1
ATOM 801 C C . GLU A 1 102 ? 7.051 2.926 -3.248 1.00 96.00 102 GLU A C 1
ATOM 803 O O . GLU A 1 102 ? 6.250 3.791 -2.908 1.00 96.00 102 GLU A O 1
ATOM 808 N N . ALA A 1 103 ? 6.735 1.627 -3.224 1.00 95.94 103 ALA A N 1
ATOM 809 C CA . ALA A 1 103 ? 5.449 1.151 -2.737 1.00 95.94 103 ALA A CA 1
ATOM 810 C C . ALA A 1 103 ? 5.234 1.465 -1.247 1.00 95.94 103 ALA A C 1
ATOM 812 O O . ALA A 1 103 ? 4.091 1.652 -0.840 1.00 95.94 103 ALA A O 1
ATOM 813 N N . MET A 1 104 ? 6.303 1.538 -0.444 1.00 94.81 104 MET A N 1
ATOM 814 C CA . MET A 1 104 ? 6.210 1.956 0.956 1.00 94.81 104 MET A CA 1
ATOM 815 C C . MET A 1 104 ? 5.956 3.441 1.131 1.00 94.81 104 MET A C 1
ATOM 817 O O . MET A 1 104 ? 5.241 3.798 2.054 1.00 94.81 104 MET A O 1
ATOM 821 N N . ASP A 1 105 ? 6.486 4.285 0.252 1.00 94.31 105 ASP A N 1
ATOM 822 C CA . ASP A 1 105 ? 6.228 5.727 0.307 1.00 94.31 105 ASP A CA 1
ATOM 823 C C . ASP A 1 105 ? 4.791 6.083 -0.118 1.00 94.31 105 ASP A C 1
ATOM 825 O O . ASP A 1 105 ? 4.278 7.148 0.229 1.00 94.31 105 ASP A O 1
ATOM 829 N N . VAL A 1 106 ? 4.145 5.211 -0.898 1.00 94.88 106 VAL A N 1
ATOM 830 C CA . VAL A 1 106 ? 2.757 5.385 -1.356 1.00 94.88 106 VAL A CA 1
ATOM 831 C C . VAL A 1 106 ? 1.731 4.968 -0.293 1.00 94.88 106 VAL A C 1
ATOM 833 O O . VAL A 1 106 ? 0.629 5.521 -0.277 1.00 94.88 106 VAL A O 1
ATOM 836 N N . LEU A 1 107 ? 2.064 3.985 0.550 1.00 90.62 107 LEU A N 1
ATOM 837 C CA . LEU A 1 107 ? 1.181 3.415 1.579 1.00 90.62 107 LEU A CA 1
ATOM 838 C C . LEU A 1 107 ? 1.294 4.136 2.922 1.00 90.62 107 LEU A C 1
ATOM 840 O O . LEU A 1 107 ? 0.267 4.118 3.637 1.00 90.62 107 LEU A O 1
#

pLDDT: mean 74.0, std 22.94, range [35.12, 98.0]

Radius of gyration: 28.96 Å; chains: 1; bounding box: 78×53×45 Å

Foldseek 3Di:
DDDDDPPDDDDPDDDDDDDDDDDDDDDDDDDDDDDDDDPPPPDPDPPPPDPFDQADWDAFDFAFPQVQLVVLCVQVVHDDDDPDDDGTGDGDGGPGGGGSVRVNVVD

Organism: NCBI:txid408172

Sequence (107 aa):
MKPFSLSVCLFLLLNGLPLDGFAQSDTPPPTPPKEEGAPVQPDAKPVEPAKEKRNIRFQFEGVPYMDALQRFSQMAEKPLITEVPLEGTLTFFDSEPYTYEEAMDVL

Secondary structure (DSSP, 8-state):
----------SS-------------------------------------------EEEEEEEEEHHHHHHHHHHHTT-----SSPPPSEEEEEEEEEE-HHHHHHH-